Protein AF-A0A2E0HUN5-F1 (afdb_monomer)

pLDDT: mean 85.09, std 8.48, range [52.69, 95.38]

Mean predicted aligned error: 5.06 Å

Foldseek 3Di:
DVVCVQPVVVDQEEEAEQVCVPDDPVVSVVVLVVVLVSVVRHHYHYDDLAPVSQLSDQKDFDADPNDTPDMGHLVVCCVPPPVSVVSNVVRD

Solvent-accessible surface area (backbone atoms only — not comparable to full-atom values): 5673 Å² total; per-residue (Å²): 112,70,69,62,57,59,57,70,72,67,55,66,66,47,79,38,73,51,79,50,75,92,46,56,75,68,60,33,50,56,51,51,55,52,50,53,68,49,39,82,79,28,50,72,47,75,50,71,91,48,56,79,66,55,63,76,39,84,64,45,76,42,78,54,99,92,38,79,80,45,75,38,36,56,68,54,34,57,74,75,31,70,68,54,42,50,57,47,66,75,61,109

Radius of gyration: 13.75 Å; Cα contacts (8 Å, |Δi|>4): 80; chains: 1; bounding box: 30×23×34 Å

Secondary structure (DSSP, 8-state):
-HHHHHHHT--SEEEEESTTTTS-HHHHHHHHHHHHHHHTTSEEEEE-S-HHHHTT-SSEEEEETTEEEEEE-HHHHHHH-HHHHHHHHHH-

Structure (mmCIF, N/CA/C/O backbone):
data_AF-A0A2E0HUN5-F1
#
_entry.id   AF-A0A2E0HUN5-F1
#
loop_
_atom_site.group_PDB
_atom_site.id
_atom_site.type_symbol
_atom_site.label_atom_id
_atom_site.label_alt_id
_atom_site.label_comp_id
_atom_site.label_asym_id
_atom_site.label_entity_id
_atom_site.label_seq_id
_atom_site.pdbx_PDB_ins_code
_atom_site.Cartn_x
_atom_site.Ca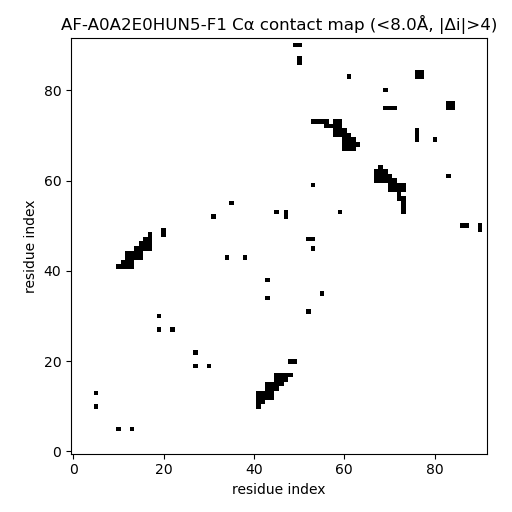rtn_y
_atom_site.Cartn_z
_atom_site.occupancy
_atom_site.B_iso_or_equiv
_atom_site.auth_seq_id
_atom_site.auth_comp_id
_atom_site.auth_asym_id
_atom_site.auth_atom_id
_atom_site.pdbx_PDB_model_num
ATOM 1 N N . ILE A 1 1 ? 18.854 -9.558 -5.778 1.00 72.12 1 ILE A N 1
ATOM 2 C CA . ILE A 1 1 ? 18.522 -10.551 -6.842 1.00 72.12 1 ILE A CA 1
ATOM 3 C C . ILE A 1 1 ? 17.008 -10.759 -6.987 1.00 72.12 1 ILE A C 1
ATOM 5 O O . ILE A 1 1 ? 16.544 -10.775 -8.118 1.00 72.12 1 ILE A O 1
ATOM 9 N N . GLY A 1 2 ? 16.236 -10.893 -5.897 1.00 82.75 2 GLY A N 1
ATOM 10 C CA . GLY A 1 2 ? 14.782 -11.151 -5.955 1.00 82.75 2 GLY A CA 1
ATOM 11 C C . GLY A 1 2 ? 13.980 -10.139 -6.784 1.00 82.75 2 GLY A C 1
ATOM 12 O O . GLY A 1 2 ? 13.332 -10.538 -7.743 1.00 82.75 2 GLY A O 1
ATOM 13 N N . ILE A 1 3 ? 14.113 -8.840 -6.492 1.00 78.75 3 ILE A N 1
ATOM 14 C CA . ILE A 1 3 ? 13.426 -7.759 -7.231 1.00 78.75 3 ILE A CA 1
ATOM 15 C C . ILE A 1 3 ? 13.747 -7.811 -8.731 1.00 78.75 3 ILE A C 1
ATOM 17 O O . ILE A 1 3 ? 12.846 -7.841 -9.560 1.00 78.75 3 ILE A O 1
ATOM 21 N N . ALA A 1 4 ? 15.032 -7.908 -9.088 1.00 82.56 4 ALA A N 1
ATOM 22 C CA . ALA A 1 4 ? 15.454 -8.010 -10.486 1.00 82.56 4 ALA A CA 1
ATOM 23 C C . ALA A 1 4 ? 14.837 -9.228 -11.197 1.00 82.56 4 ALA A C 1
ATOM 25 O O . ALA A 1 4 ? 14.448 -9.134 -12.356 1.00 82.56 4 ALA A O 1
ATOM 26 N N . ARG A 1 5 ? 14.701 -10.363 -10.499 1.00 87.19 5 ARG A N 1
ATOM 27 C CA . ARG A 1 5 ? 14.056 -11.569 -11.035 1.00 87.19 5 ARG A CA 1
ATOM 28 C C . ARG A 1 5 ? 12.549 -11.391 -11.214 1.00 87.19 5 ARG A C 1
ATOM 30 O O . ARG A 1 5 ? 12.017 -11.869 -12.207 1.00 87.19 5 ARG A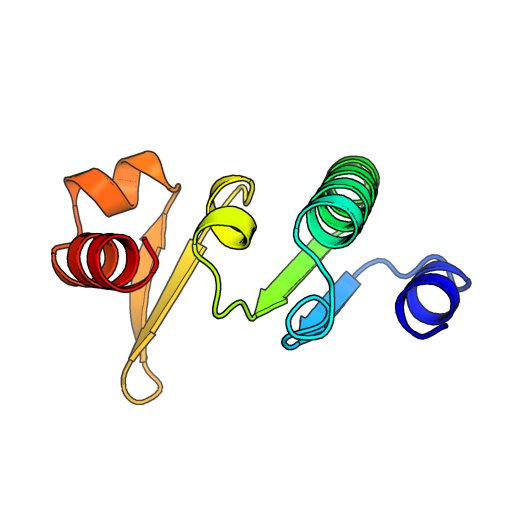 O 1
ATOM 37 N N . ALA A 1 6 ? 11.887 -10.714 -10.278 1.00 84.19 6 ALA A N 1
ATOM 38 C CA . ALA A 1 6 ? 10.466 -10.399 -10.383 1.00 84.19 6 ALA A CA 1
ATOM 39 C C . ALA A 1 6 ? 10.190 -9.481 -11.584 1.00 84.19 6 ALA A C 1
ATOM 41 O O . ALA A 1 6 ? 9.253 -9.719 -12.333 1.00 84.19 6 ALA A O 1
ATOM 42 N N . LEU A 1 7 ? 11.053 -8.489 -11.820 1.00 82.25 7 LEU A N 1
ATOM 43 C CA . LEU A 1 7 ? 10.928 -7.564 -12.950 1.00 82.25 7 LEU A CA 1
ATOM 44 C C . LEU A 1 7 ? 11.324 -8.183 -14.300 1.00 82.25 7 LEU A C 1
ATOM 46 O O . LEU A 1 7 ? 10.831 -7.740 -15.332 1.00 82.25 7 LEU A O 1
ATOM 50 N N . TYR A 1 8 ? 12.188 -9.204 -14.314 1.00 86.75 8 TYR A N 1
ATOM 51 C CA . TYR A 1 8 ? 12.712 -9.806 -15.548 1.00 86.75 8 TYR A CA 1
ATOM 52 C C . TYR A 1 8 ? 11.624 -10.360 -16.480 1.00 86.75 8 TYR A C 1
ATOM 54 O O . TYR A 1 8 ? 11.769 -10.289 -17.696 1.00 86.75 8 TYR A O 1
ATOM 62 N N . TYR A 1 9 ? 10.540 -10.898 -15.918 1.00 86.12 9 TYR A N 1
ATOM 63 C CA . TYR A 1 9 ? 9.435 -11.483 -16.686 1.00 86.12 9 TYR A CA 1
ATOM 64 C C . TYR A 1 9 ? 8.326 -10.485 -17.046 1.00 86.12 9 TYR A C 1
ATOM 66 O O . TYR A 1 9 ? 7.288 -10.904 -17.546 1.00 86.12 9 TYR A O 1
ATOM 74 N N . ASP A 1 10 ? 8.530 -9.190 -16.786 1.00 84.75 10 ASP A N 1
ATOM 75 C CA . ASP A 1 10 ? 7.554 -8.124 -17.037 1.00 84.75 10 ASP A CA 1
ATOM 76 C C . ASP A 1 10 ? 6.120 -8.440 -16.541 1.00 84.75 10 ASP A C 1
ATOM 78 O O . ASP A 1 10 ? 5.152 -8.236 -17.273 1.00 84.75 10 ASP A O 1
ATOM 82 N N . PRO A 1 11 ? 5.936 -8.943 -15.303 1.00 89.31 11 PRO A N 1
ATOM 83 C CA . PRO A 1 11 ? 4.632 -9.421 -14.846 1.00 89.31 11 PRO A CA 1
ATOM 84 C C . PRO A 1 11 ? 3.598 -8.291 -14.795 1.00 89.31 11 PRO A C 1
ATOM 86 O O . PRO A 1 11 ? 3.950 -7.129 -14.608 1.00 89.31 11 PRO A O 1
ATOM 89 N N . GLU A 1 12 ? 2.313 -8.615 -14.922 1.00 90.94 12 GLU A N 1
ATOM 90 C CA . GLU A 1 12 ? 1.232 -7.630 -14.745 1.00 90.94 12 GLU A CA 1
ATOM 91 C C . GLU A 1 12 ? 1.008 -7.282 -13.265 1.00 90.94 12 GLU A C 1
ATOM 93 O O . GLU A 1 12 ? 0.633 -6.156 -12.937 1.00 90.94 12 GLU A O 1
ATOM 98 N N . ILE A 1 13 ? 1.283 -8.246 -12.376 1.00 92.19 13 ILE A N 1
ATOM 99 C CA . ILE A 1 13 ? 1.105 -8.136 -10.927 1.00 92.19 13 ILE A CA 1
ATOM 100 C C . ILE A 1 13 ? 2.425 -8.455 -10.224 1.00 92.19 13 ILE A C 1
ATOM 102 O O . ILE A 1 13 ? 3.029 -9.506 -10.448 1.00 92.19 13 ILE A O 1
ATOM 106 N N . LEU A 1 14 ? 2.851 -7.560 -9.339 1.00 90.19 14 LEU A N 1
ATOM 107 C CA . LEU A 1 14 ? 4.006 -7.726 -8.464 1.00 90.19 14 LEU A CA 1
ATOM 108 C C . LEU A 1 14 ? 3.540 -7.795 -7.012 1.00 90.1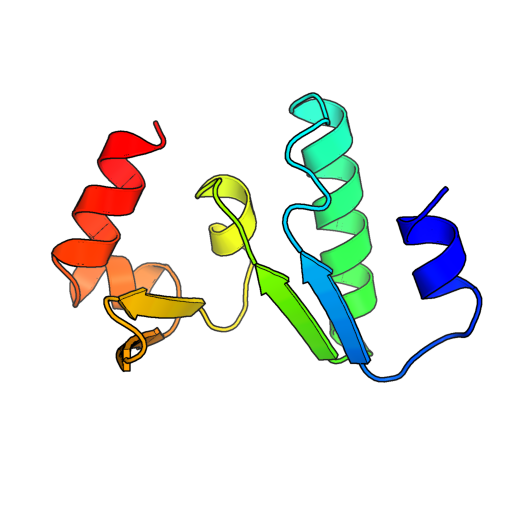9 14 LEU A C 1
ATOM 110 O O . LEU A 1 14 ? 2.781 -6.941 -6.564 1.00 90.19 14 LEU A O 1
ATOM 114 N N . VAL A 1 15 ? 4.028 -8.788 -6.271 1.00 90.81 15 VAL A N 1
ATOM 115 C CA . VAL A 1 15 ? 3.771 -8.926 -4.833 1.00 90.81 15 VAL A CA 1
ATOM 116 C C . VAL A 1 15 ? 5.101 -8.864 -4.093 1.00 90.81 15 VAL A C 1
ATOM 118 O O . VAL A 1 15 ? 6.013 -9.642 -4.384 1.00 90.81 15 VAL A O 1
ATOM 121 N N . PHE A 1 16 ? 5.209 -7.934 -3.151 1.00 86.50 16 PHE A N 1
ATOM 122 C CA . PHE A 1 16 ? 6.371 -7.751 -2.291 1.00 86.50 16 PHE A CA 1
ATOM 123 C C . PHE A 1 16 ? 5.983 -8.054 -0.852 1.00 86.50 16 PHE A C 1
ATOM 125 O O . PHE A 1 16 ? 5.206 -7.317 -0.255 1.00 86.50 16 PHE A O 1
ATOM 132 N N . ASP A 1 17 ? 6.544 -9.129 -0.309 1.00 86.75 17 ASP A N 1
ATOM 133 C CA . ASP A 1 17 ? 6.363 -9.524 1.085 1.00 86.75 17 ASP A CA 1
ATOM 134 C C . ASP A 1 17 ? 7.631 -9.184 1.867 1.00 86.75 17 ASP A C 1
ATOM 136 O O . ASP A 1 17 ? 8.687 -9.767 1.612 1.00 86.75 17 ASP A O 1
ATOM 140 N N . GLU A 1 18 ? 7.565 -8.142 2.699 1.00 76.69 18 GLU A N 1
ATOM 141 C CA . GLU A 1 18 ? 8.687 -7.620 3.492 1.00 76.69 18 GLU A CA 1
ATOM 142 C C . GLU A 1 18 ? 9.995 -7.386 2.708 1.00 76.69 18 GLU A C 1
ATOM 144 O O . GLU A 1 18 ? 11.094 -7.399 3.264 1.00 76.69 18 GLU A O 1
ATOM 149 N N . ALA A 1 19 ? 9.913 -7.148 1.396 1.00 70.31 19 ALA A N 1
ATOM 150 C CA . ALA A 1 19 ? 11.073 -7.206 0.504 1.00 70.31 19 ALA A CA 1
ATOM 151 C C . ALA A 1 19 ? 12.172 -6.162 0.804 1.00 70.31 19 ALA A C 1
ATOM 153 O O . ALA A 1 19 ? 13.275 -6.263 0.257 1.00 70.31 19 ALA A O 1
ATOM 154 N N . THR A 1 20 ? 11.883 -5.166 1.647 1.00 69.00 20 THR A N 1
ATOM 155 C CA . THR A 1 20 ? 12.808 -4.098 2.051 1.00 69.00 20 THR A CA 1
ATOM 156 C C . THR A 1 20 ? 13.226 -4.142 3.518 1.00 69.00 20 THR A C 1
ATOM 158 O O . THR A 1 20 ? 14.043 -3.320 3.930 1.00 69.00 20 THR A O 1
ATOM 161 N N . SER A 1 21 ? 12.762 -5.119 4.304 1.00 68.44 21 SER A N 1
ATOM 162 C CA . SER A 1 21 ? 13.064 -5.200 5.742 1.00 68.44 21 SER A CA 1
ATOM 163 C C . SER A 1 21 ? 14.562 -5.354 6.035 1.00 68.44 21 SER A C 1
ATOM 165 O O . SER A 1 21 ? 15.061 -4.815 7.024 1.00 68.44 21 SER A O 1
ATOM 167 N N . SER A 1 22 ? 15.300 -6.021 5.142 1.00 69.50 22 SER A N 1
ATOM 168 C CA . SER A 1 22 ? 16.749 -6.235 5.239 1.00 69.50 22 SER A CA 1
ATOM 169 C C . SER A 1 22 ? 17.604 -5.126 4.610 1.00 69.50 22 SER A C 1
ATOM 171 O O . SER A 1 22 ? 18.820 -5.294 4.504 1.00 69.50 22 SER A O 1
ATOM 173 N N . LEU A 1 23 ? 16.997 -4.043 4.114 1.00 71.06 23 LEU A N 1
ATOM 174 C CA . LEU A 1 23 ? 17.703 -2.948 3.444 1.00 71.06 23 LEU A CA 1
ATOM 175 C C . LEU A 1 23 ? 17.933 -1.770 4.399 1.00 71.06 23 LEU A C 1
ATOM 177 O O . LEU A 1 23 ? 17.120 -1.479 5.281 1.00 71.06 23 LEU A O 1
ATOM 181 N N . ASP A 1 24 ? 19.054 -1.075 4.203 1.00 79.88 24 ASP A N 1
ATOM 182 C CA . ASP A 1 24 ? 19.270 0.239 4.803 1.00 79.88 24 ASP A CA 1
ATOM 183 C C . ASP A 1 24 ? 18.326 1.279 4.175 1.00 79.88 24 ASP A C 1
ATOM 185 O O . ASP A 1 24 ? 17.829 1.099 3.061 1.00 79.88 24 ASP A O 1
ATOM 189 N N . ASN A 1 25 ? 18.096 2.388 4.879 1.00 74.19 25 ASN A N 1
ATOM 190 C CA . ASN A 1 25 ? 17.107 3.395 4.485 1.00 74.19 25 ASN A CA 1
ATOM 191 C C . ASN A 1 25 ? 17.356 3.997 3.089 1.00 74.19 25 ASN A C 1
ATOM 193 O O . ASN A 1 25 ? 16.398 4.323 2.390 1.00 74.19 25 ASN A O 1
ATOM 197 N N . ILE A 1 26 ? 18.617 4.151 2.665 1.00 79.94 26 ILE A N 1
ATOM 198 C CA . ILE A 1 26 ? 18.941 4.735 1.353 1.00 79.94 26 ILE A CA 1
ATOM 199 C C . ILE A 1 26 ? 18.588 3.732 0.255 1.00 79.94 26 ILE A C 1
ATOM 201 O O . ILE A 1 26 ? 17.933 4.084 -0.730 1.00 79.94 26 ILE A O 1
ATOM 205 N N . THR A 1 27 ? 18.993 2.475 0.437 1.00 79.12 27 THR A N 1
ATOM 206 C CA . THR A 1 27 ? 18.695 1.409 -0.523 1.00 79.12 27 THR A CA 1
ATOM 207 C C . THR A 1 27 ? 17.196 1.127 -0.600 1.00 79.12 27 THR A C 1
ATOM 209 O O . THR A 1 27 ? 16.669 0.934 -1.695 1.00 79.12 27 THR A O 1
ATOM 212 N N . GLU A 1 28 ? 16.485 1.156 0.529 1.00 78.50 28 GLU A N 1
ATOM 213 C CA . GLU A 1 28 ? 15.026 1.040 0.554 1.00 78.50 28 GLU A CA 1
ATOM 214 C C . GLU A 1 28 ? 14.361 2.159 -0.250 1.00 78.50 28 GLU A C 1
ATOM 216 O O . GLU A 1 28 ? 13.526 1.872 -1.106 1.00 78.50 28 GLU A O 1
ATOM 221 N N . GLN A 1 29 ? 14.761 3.416 -0.039 1.00 79.25 29 GLN A N 1
ATOM 222 C CA . GLN A 1 29 ? 14.187 4.549 -0.761 1.00 79.25 29 GLN A CA 1
ATOM 223 C C . GLN A 1 29 ? 14.358 4.399 -2.277 1.00 79.25 29 GLN A C 1
ATOM 225 O O . GLN A 1 29 ? 13.397 4.575 -3.025 1.00 79.25 29 GLN A O 1
ATOM 230 N N . ALA A 1 30 ? 15.552 4.002 -2.725 1.00 82.50 30 ALA A N 1
ATOM 231 C CA . ALA A 1 30 ? 15.831 3.765 -4.139 1.00 82.50 30 ALA A CA 1
ATOM 232 C C . ALA A 1 30 ? 14.973 2.630 -4.724 1.00 82.50 30 ALA A C 1
ATOM 234 O O . ALA A 1 30 ? 14.490 2.734 -5.853 1.00 82.50 30 ALA A O 1
ATOM 235 N N . VAL A 1 31 ? 14.757 1.553 -3.961 1.00 80.69 31 VAL A N 1
ATOM 236 C CA . VAL A 1 31 ? 13.869 0.455 -4.364 1.00 80.69 31 VAL A CA 1
ATOM 237 C C . VAL A 1 31 ? 12.424 0.934 -4.456 1.00 80.69 31 VAL A C 1
ATOM 239 O O . VAL A 1 31 ? 11.774 0.662 -5.460 1.00 80.69 31 VAL A O 1
ATOM 242 N N . MET A 1 32 ? 11.928 1.677 -3.467 1.00 78.88 32 MET A N 1
ATOM 243 C CA . MET A 1 32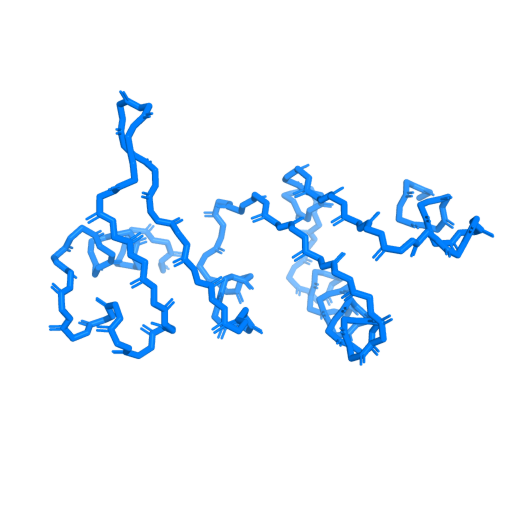 ? 10.554 2.189 -3.475 1.00 78.88 32 MET A CA 1
ATOM 244 C C . MET A 1 32 ? 10.302 3.146 -4.634 1.00 78.88 32 MET A C 1
ATOM 246 O O . MET A 1 32 ? 9.257 3.065 -5.271 1.00 78.88 32 MET A O 1
ATOM 250 N N . ASP A 1 33 ? 11.263 4.008 -4.955 1.00 83.00 33 ASP A N 1
ATOM 251 C CA . ASP A 1 33 ? 11.151 4.919 -6.095 1.00 83.00 33 ASP A CA 1
ATOM 252 C C . ASP A 1 33 ? 11.116 4.146 -7.420 1.00 83.00 33 ASP A C 1
ATOM 254 O O . ASP A 1 33 ? 10.313 4.449 -8.304 1.00 83.00 33 ASP A O 1
ATOM 258 N N . ALA A 1 34 ? 11.928 3.092 -7.547 1.00 81.56 34 ALA A N 1
ATOM 259 C CA . ALA A 1 34 ? 11.873 2.203 -8.702 1.00 81.56 34 ALA A CA 1
ATOM 260 C C . ALA A 1 34 ? 10.524 1.471 -8.801 1.00 81.56 34 ALA A C 1
ATOM 262 O O . ALA A 1 34 ? 9.955 1.397 -9.888 1.00 81.56 34 ALA A O 1
ATOM 263 N N . LEU A 1 35 ? 9.993 0.961 -7.686 1.00 79.56 35 LEU A N 1
ATOM 264 C CA . LEU A 1 35 ? 8.699 0.272 -7.648 1.00 79.56 35 LEU A CA 1
ATOM 265 C C . LEU A 1 35 ? 7.532 1.207 -7.959 1.00 79.56 35 LEU A C 1
ATOM 267 O O . LEU A 1 35 ? 6.642 0.817 -8.708 1.00 79.56 35 LEU A O 1
ATOM 271 N N . HIS A 1 36 ? 7.563 2.441 -7.461 1.00 79.94 36 HIS A N 1
ATOM 272 C CA . HIS A 1 36 ? 6.554 3.455 -7.759 1.00 79.94 36 HIS A CA 1
ATOM 273 C C . HIS A 1 36 ? 6.514 3.779 -9.259 1.00 79.94 36 HIS A C 1
ATOM 275 O O . HIS A 1 36 ? 5.451 3.771 -9.870 1.00 79.94 36 HIS A O 1
ATOM 281 N N . ASN A 1 37 ? 7.677 3.966 -9.891 1.00 80.12 37 ASN A N 1
ATOM 282 C CA . ASN A 1 37 ? 7.757 4.207 -11.337 1.00 80.12 37 ASN A CA 1
ATOM 283 C C . ASN A 1 37 ? 7.266 3.009 -12.169 1.00 80.12 37 ASN A C 1
ATOM 285 O O . ASN A 1 37 ? 6.752 3.173 -13.273 1.00 80.12 37 ASN A O 1
ATOM 289 N N . VAL A 1 38 ? 7.440 1.789 -11.657 1.00 78.00 38 VAL A N 1
ATOM 290 C CA . VAL A 1 38 ? 6.918 0.568 -12.284 1.00 78.00 38 VAL A CA 1
ATOM 291 C C . VAL A 1 38 ? 5.399 0.446 -12.088 1.00 78.00 38 VAL A C 1
ATOM 293 O O . VAL A 1 38 ? 4.706 -0.014 -12.999 1.00 78.00 38 VAL A O 1
ATOM 296 N N . GLY A 1 39 ? 4.884 0.887 -10.938 1.00 65.38 39 GLY A N 1
ATOM 297 C CA . GLY A 1 39 ? 3.467 0.868 -10.569 1.00 65.38 39 GLY A CA 1
ATOM 298 C C . GLY A 1 39 ? 2.563 1.675 -11.502 1.00 65.38 39 GLY A C 1
ATOM 299 O O . GLY A 1 39 ? 1.422 1.289 -11.723 1.00 65.38 39 GLY A O 1
ATOM 300 N N . GLU A 1 40 ? 3.083 2.702 -12.182 1.00 72.69 40 GLU A N 1
ATOM 301 C CA . GLU A 1 40 ? 2.313 3.439 -13.202 1.00 72.69 40 GLU A CA 1
ATOM 302 C C . GLU A 1 40 ? 1.825 2.552 -14.363 1.00 72.69 40 GLU A C 1
ATOM 304 O O . GLU A 1 40 ? 0.914 2.925 -15.103 1.00 72.69 40 GLU A O 1
ATOM 309 N N . LYS A 1 41 ? 2.434 1.374 -14.552 1.00 79.75 41 LYS A N 1
ATOM 310 C CA . LYS A 1 41 ? 2.099 0.428 -15.626 1.00 79.75 41 LYS A CA 1
ATOM 311 C C . LYS A 1 41 ? 1.684 -0.953 -15.122 1.00 79.75 41 LYS A C 1
ATOM 313 O O . LYS A 1 41 ? 1.367 -1.809 -15.948 1.00 79.75 41 LYS A O 1
ATOM 318 N N . LYS A 1 42 ? 1.750 -1.210 -13.812 1.00 88.38 42 LYS A N 1
ATOM 319 C CA . LYS A 1 42 ? 1.612 -2.549 -13.215 1.00 88.38 42 LYS A CA 1
ATOM 320 C C . LYS A 1 42 ? 0.881 -2.491 -11.886 1.00 88.38 42 LYS A C 1
ATOM 322 O O . LYS A 1 42 ? 1.011 -1.527 -11.145 1.00 88.38 42 LYS A O 1
ATOM 327 N N . THR A 1 43 ? 0.187 -3.565 -11.530 1.00 91.38 43 THR A N 1
ATOM 328 C CA . THR A 1 43 ? -0.394 -3.689 -10.190 1.00 91.38 43 THR A CA 1
ATOM 329 C C . THR A 1 43 ? 0.681 -4.132 -9.205 1.00 91.38 43 THR A C 1
ATOM 331 O O . THR A 1 43 ? 1.330 -5.158 -9.408 1.00 91.38 43 THR A O 1
ATOM 334 N N . VAL A 1 44 ? 0.865 -3.376 -8.125 1.00 90.50 44 VAL A N 1
ATOM 335 C CA . VAL A 1 44 ? 1.857 -3.675 -7.087 1.00 90.50 44 VAL A CA 1
ATOM 336 C C . VAL A 1 44 ? 1.153 -3.846 -5.745 1.00 90.50 44 VAL A C 1
ATOM 338 O O . VAL A 1 44 ? 0.444 -2.954 -5.292 1.00 90.50 44 VAL A O 1
ATOM 341 N N . ILE A 1 45 ? 1.358 -4.995 -5.106 1.00 91.81 45 ILE A N 1
ATOM 342 C CA . ILE A 1 45 ? 0.872 -5.306 -3.760 1.00 91.81 45 ILE A CA 1
ATOM 343 C C . ILE A 1 45 ? 2.087 -5.375 -2.842 1.00 91.81 45 ILE A C 1
ATOM 345 O O . ILE A 1 45 ? 3.029 -6.119 -3.117 1.00 91.81 45 ILE A O 1
ATOM 349 N N . ILE A 1 46 ? 2.071 -4.604 -1.758 1.00 88.94 46 ILE A N 1
ATOM 350 C CA . ILE A 1 46 ? 3.174 -4.547 -0.797 1.00 88.94 46 ILE A CA 1
ATOM 351 C C . ILE A 1 46 ? 2.638 -4.893 0.588 1.00 88.94 46 ILE A C 1
ATOM 353 O O . ILE A 1 46 ? 1.716 -4.245 1.079 1.00 88.94 46 ILE A O 1
ATOM 357 N N . VAL A 1 47 ? 3.245 -5.893 1.220 1.00 89.75 47 VAL A N 1
ATOM 358 C CA . VAL A 1 47 ? 3.110 -6.169 2.651 1.00 89.75 47 VAL A CA 1
ATOM 359 C C . VAL A 1 47 ? 4.299 -5.509 3.340 1.00 89.75 47 VAL A C 1
ATOM 361 O O . VAL A 1 47 ? 5.453 -5.842 3.061 1.00 89.75 47 VAL A O 1
ATOM 364 N N . ALA A 1 48 ? 4.025 -4.518 4.185 1.00 82.56 48 ALA A N 1
ATOM 365 C CA . ALA A 1 48 ? 5.051 -3.677 4.786 1.00 82.56 48 ALA A CA 1
ATOM 366 C C . ALA A 1 48 ? 4.900 -3.595 6.305 1.00 82.56 48 ALA A C 1
ATOM 368 O O . ALA A 1 48 ? 3.800 -3.423 6.822 1.00 82.56 48 ALA A O 1
ATOM 369 N N . HIS A 1 49 ? 6.040 -3.629 6.996 1.00 79.38 49 HIS A N 1
ATOM 370 C CA . HIS A 1 49 ? 6.152 -3.310 8.422 1.00 79.38 49 HIS A CA 1
ATOM 371 C C . HIS A 1 49 ? 6.627 -1.878 8.687 1.00 79.38 49 HIS A C 1
ATOM 373 O O . HIS A 1 49 ? 6.620 -1.436 9.830 1.00 79.38 49 HIS A O 1
ATOM 379 N N . ARG A 1 50 ? 7.067 -1.154 7.649 1.00 78.88 50 ARG A N 1
ATOM 380 C CA . ARG A 1 50 ? 7.556 0.224 7.758 1.00 78.88 50 ARG A CA 1
ATOM 381 C C . ARG A 1 50 ? 6.526 1.194 7.206 1.00 78.88 50 ARG A C 1
ATOM 383 O O . ARG A 1 50 ? 6.064 1.047 6.073 1.00 78.88 50 ARG A O 1
ATOM 390 N N . ILE A 1 51 ? 6.216 2.235 7.975 1.00 84.38 51 ILE A N 1
ATOM 391 C CA . ILE A 1 51 ? 5.209 3.215 7.559 1.00 84.38 51 ILE A CA 1
ATOM 392 C C . ILE A 1 51 ? 5.672 4.079 6.373 1.00 84.38 51 ILE A C 1
ATOM 394 O O . ILE A 1 51 ? 4.871 4.527 5.550 1.00 84.38 51 ILE A O 1
ATOM 398 N N . THR A 1 52 ? 6.985 4.271 6.240 1.00 80.00 52 THR A N 1
ATOM 399 C CA . THR A 1 52 ? 7.613 4.992 5.125 1.00 80.00 52 THR A CA 1
ATOM 400 C C . THR A 1 52 ? 7.321 4.333 3.779 1.00 80.00 52 THR A C 1
ATOM 402 O O . THR A 1 52 ? 7.124 5.038 2.788 1.00 80.00 52 THR A O 1
ATOM 405 N N . THR A 1 53 ? 7.227 3.000 3.752 1.00 80.06 53 THR A N 1
ATOM 406 C CA . THR A 1 53 ? 6.853 2.207 2.578 1.00 80.06 53 THR A CA 1
ATOM 407 C C . THR A 1 53 ? 5.413 2.479 2.150 1.00 80.06 53 THR A C 1
ATOM 409 O O . THR A 1 53 ? 5.164 2.777 0.984 1.00 80.06 53 THR A O 1
ATOM 412 N N . VAL A 1 54 ? 4.460 2.413 3.088 1.00 85.94 54 VAL A N 1
ATOM 413 C CA . VAL A 1 54 ? 3.023 2.509 2.764 1.00 85.94 54 VAL A CA 1
ATOM 414 C C . VAL A 1 54 ? 2.586 3.927 2.409 1.00 85.94 54 VAL A C 1
ATOM 416 O O . VAL A 1 54 ? 1.589 4.113 1.720 1.00 85.94 54 VAL A O 1
ATOM 419 N N . LYS A 1 55 ? 3.342 4.950 2.829 1.00 86.31 55 LYS A N 1
ATOM 420 C CA . LYS A 1 55 ? 3.023 6.364 2.572 1.00 86.31 55 LYS A CA 1
ATOM 421 C C . LYS A 1 55 ? 2.946 6.724 1.085 1.00 86.31 55 LYS A C 1
ATOM 423 O O . LYS A 1 55 ? 2.285 7.699 0.738 1.00 86.31 55 LYS A O 1
ATOM 428 N N . LYS A 1 56 ? 3.627 5.965 0.222 1.00 83.06 56 LYS A N 1
ATOM 429 C CA . LYS A 1 56 ? 3.630 6.159 -1.237 1.00 83.06 56 LYS A CA 1
ATOM 430 C C . LYS A 1 56 ? 2.614 5.283 -1.978 1.00 83.06 56 LYS A C 1
ATOM 432 O O . LYS A 1 56 ? 2.587 5.320 -3.201 1.00 83.06 56 LYS A O 1
ATOM 437 N N . CYS A 1 57 ? 1.825 4.475 -1.273 1.00 87.69 57 CYS A N 1
ATOM 438 C CA . CYS A 1 57 ? 0.822 3.620 -1.897 1.00 87.69 57 CYS A CA 1
ATOM 439 C C . CYS A 1 57 ? -0.434 4.418 -2.258 1.00 87.69 57 CYS A C 1
ATOM 441 O O . CYS A 1 57 ? -0.898 5.241 -1.468 1.00 87.69 57 CYS A O 1
ATOM 443 N N . ASP A 1 58 ? -1.023 4.103 -3.413 1.00 89.88 58 ASP A N 1
ATOM 444 C CA . ASP A 1 58 ? -2.300 4.681 -3.850 1.00 89.88 58 ASP A CA 1
ATOM 445 C C . ASP A 1 58 ? -3.443 4.316 -2.892 1.00 89.88 58 ASP A C 1
ATOM 447 O O . ASP A 1 58 ? -4.328 5.123 -2.611 1.00 89.88 58 ASP A O 1
ATOM 451 N N . GLN A 1 59 ? -3.404 3.089 -2.366 1.00 93.31 59 GLN A N 1
ATOM 452 C CA . GLN A 1 59 ? -4.376 2.560 -1.422 1.00 93.31 59 GLN A CA 1
ATOM 453 C C . GLN A 1 59 ? -3.685 1.667 -0.391 1.00 93.31 59 GLN A C 1
ATOM 455 O O . GLN A 1 59 ? -2.834 0.843 -0.724 1.00 93.31 59 GLN A O 1
ATOM 460 N N . ILE A 1 60 ? -4.077 1.830 0.868 1.00 94.69 60 ILE A N 1
ATOM 461 C CA . ILE A 1 60 ? -3.575 1.081 2.016 1.00 94.69 6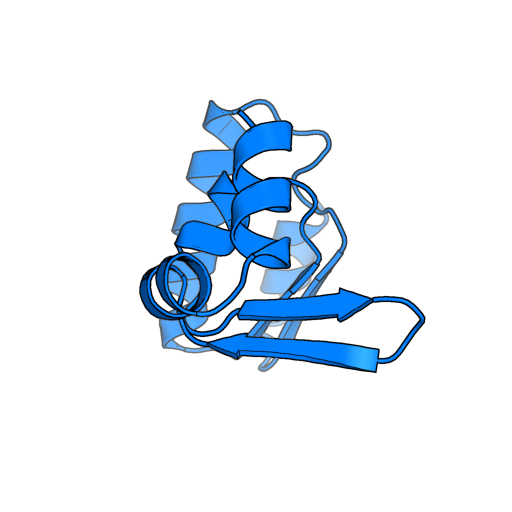0 ILE A CA 1
ATOM 462 C C . ILE A 1 60 ? -4.736 0.281 2.598 1.00 94.69 60 ILE A C 1
ATOM 464 O O . ILE A 1 60 ? -5.852 0.792 2.698 1.00 94.69 60 ILE A O 1
ATOM 468 N N . PHE A 1 61 ? -4.461 -0.958 2.998 1.00 94.81 61 PHE A N 1
ATOM 469 C CA . PHE A 1 61 ? -5.395 -1.823 3.709 1.00 94.81 61 PHE A CA 1
ATOM 470 C C . PHE A 1 61 ? -4.806 -2.188 5.069 1.00 94.81 61 PHE A C 1
ATOM 472 O O . PHE A 1 61 ? -3.654 -2.612 5.152 1.00 94.81 61 PHE A O 1
ATOM 479 N N . ILE A 1 62 ? -5.600 -2.030 6.122 1.00 93.44 62 ILE A N 1
ATOM 480 C CA . ILE A 1 62 ? -5.243 -2.419 7.486 1.00 93.44 62 ILE A CA 1
ATOM 481 C C . ILE A 1 62 ? -5.822 -3.806 7.723 1.00 93.44 62 ILE A C 1
ATOM 483 O O . ILE A 1 62 ? -7.029 -3.994 7.570 1.00 93.44 62 ILE A O 1
ATOM 487 N N . LEU A 1 63 ? -4.963 -4.764 8.064 1.00 91.88 63 LEU A N 1
ATOM 488 C CA . LEU A 1 63 ? -5.344 -6.145 8.341 1.00 91.88 63 LEU A CA 1
ATOM 489 C C . LEU A 1 63 ? -5.168 -6.436 9.834 1.00 91.88 63 LEU A C 1
ATOM 491 O O . LEU A 1 63 ? -4.047 -6.403 10.340 1.00 91.88 63 LEU A O 1
ATOM 495 N N . GLU A 1 64 ? -6.253 -6.781 10.521 1.00 90.56 64 GLU A N 1
ATOM 496 C CA . GLU A 1 64 ? -6.244 -7.177 11.931 1.00 90.56 64 GLU A CA 1
ATOM 497 C C . GLU A 1 64 ? -7.065 -8.449 12.119 1.00 90.56 64 GLU A C 1
ATOM 499 O O . GLU A 1 64 ? -8.195 -8.550 11.652 1.00 90.56 64 GLU A O 1
ATOM 504 N N . ASN A 1 65 ? -6.497 -9.448 12.802 1.00 92.06 65 ASN A N 1
ATOM 505 C CA . ASN A 1 65 ? -7.165 -10.727 13.086 1.00 92.06 65 ASN A CA 1
ATOM 506 C C . ASN A 1 65 ? -7.770 -11.427 11.849 1.00 92.06 65 ASN A C 1
ATOM 508 O O . ASN A 1 65 ? -8.747 -12.162 11.962 1.00 92.06 65 ASN A O 1
ATOM 512 N N . GLY A 1 66 ? -7.173 -11.224 10.669 1.00 93.56 66 GLY A N 1
ATOM 513 C CA . GLY A 1 66 ? -7.651 -11.791 9.405 1.00 93.56 66 GLY A CA 1
ATOM 514 C C . GLY A 1 66 ? -8.763 -10.991 8.717 1.00 93.56 66 GLY A C 1
ATOM 515 O O . GLY A 1 66 ? -9.254 -11.435 7.681 1.00 93.56 66 GLY A O 1
ATOM 516 N N . GLU A 1 67 ? -9.132 -9.820 9.237 1.00 95.38 67 GLU A N 1
ATOM 517 C CA . GLU A 1 67 ? -10.153 -8.936 8.670 1.00 95.38 67 GLU A CA 1
ATOM 518 C C . GLU A 1 67 ? -9.572 -7.573 8.274 1.00 95.38 67 GLU A C 1
ATOM 520 O O . GLU A 1 67 ? -8.623 -7.076 8.881 1.00 95.38 67 GLU A O 1
ATOM 525 N N . ILE A 1 68 ? -10.148 -6.957 7.236 1.00 94.56 68 ILE A N 1
ATOM 526 C CA . ILE A 1 68 ? -9.772 -5.604 6.816 1.00 94.56 68 ILE A CA 1
ATOM 527 C C . ILE A 1 68 ? -10.528 -4.602 7.688 1.00 94.56 68 ILE A C 1
ATOM 529 O O . ILE A 1 68 ? -11.737 -4.434 7.528 1.00 94.56 68 ILE A O 1
ATOM 533 N N . THR A 1 69 ? -9.820 -3.918 8.583 1.00 94.62 6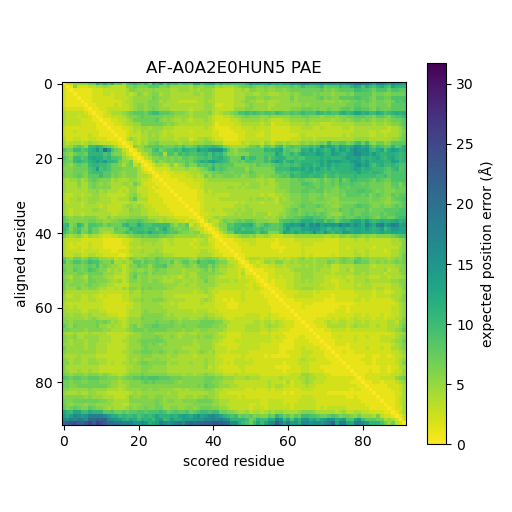9 THR A N 1
ATOM 534 C CA . THR A 1 69 ? -10.406 -2.942 9.520 1.00 94.62 69 THR A CA 1
ATOM 535 C C . THR A 1 69 ? -10.341 -1.504 9.008 1.00 94.62 69 THR A C 1
ATOM 537 O O . THR A 1 69 ? -11.016 -0.619 9.534 1.00 94.62 69 THR A O 1
ATOM 540 N N . GLY A 1 70 ? -9.593 -1.257 7.930 1.00 93.56 70 GLY A N 1
ATOM 541 C CA . GLY A 1 70 ? -9.550 0.038 7.259 1.00 93.56 70 GLY A CA 1
ATOM 542 C C . GLY A 1 70 ? -8.992 -0.055 5.846 1.00 93.56 70 GLY A C 1
ATOM 543 O O . GLY A 1 70 ? -8.146 -0.898 5.554 1.00 93.56 70 GLY A O 1
ATOM 544 N N . ALA A 1 71 ? -9.470 0.824 4.968 1.00 95.25 71 ALA A N 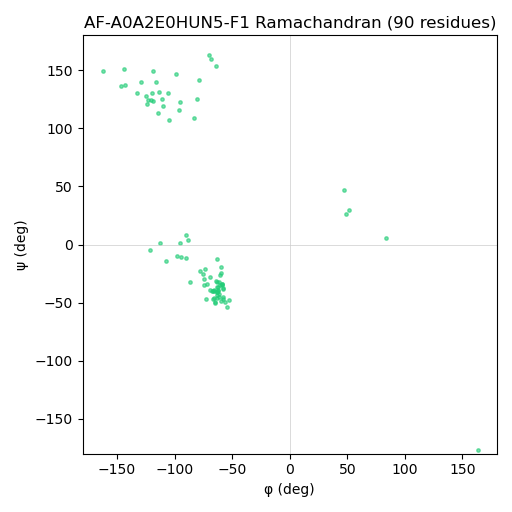1
ATOM 545 C CA . ALA A 1 71 ? -8.962 0.963 3.611 1.00 95.25 71 ALA A CA 1
ATOM 546 C C . ALA A 1 71 ? -9.046 2.424 3.156 1.00 95.25 71 ALA A C 1
ATOM 548 O O . ALA A 1 71 ? -10.063 3.081 3.382 1.00 95.25 71 ALA A O 1
ATOM 549 N N . GLY A 1 72 ? -7.998 2.931 2.515 1.00 95.31 72 GLY A N 1
ATOM 550 C CA . GLY A 1 72 ? -7.974 4.300 1.998 1.00 95.31 72 GLY A CA 1
ATOM 551 C C . GLY A 1 72 ? -6.572 4.789 1.665 1.00 95.31 72 GLY A C 1
ATOM 552 O O . GLY A 1 72 ? -5.599 4.044 1.790 1.00 95.31 72 GLY A O 1
ATOM 553 N N . GLY A 1 73 ? -6.465 6.048 1.243 1.00 95.00 73 GLY A N 1
ATOM 554 C CA . GLY A 1 73 ? -5.170 6.705 1.101 1.00 95.00 73 GLY A CA 1
ATOM 555 C C . GLY A 1 73 ? -4.536 6.992 2.465 1.00 95.00 73 GLY A C 1
ATOM 556 O O . GLY A 1 73 ? -5.214 7.019 3.494 1.00 95.00 73 GLY A O 1
ATOM 557 N N . TYR A 1 74 ? -3.230 7.269 2.475 1.00 93.44 74 TYR A N 1
ATOM 558 C CA . TYR A 1 74 ? -2.487 7.563 3.707 1.00 93.44 74 TYR A CA 1
ATOM 559 C C . TYR A 1 74 ? -3.140 8.671 4.546 1.00 93.44 74 TYR A C 1
ATOM 561 O O . TYR A 1 74 ? -3.327 8.520 5.752 1.00 93.44 74 TYR A O 1
ATOM 569 N N . GLN A 1 75 ? -3.505 9.789 3.911 1.00 93.75 75 GLN A N 1
ATOM 570 C CA . GLN A 1 75 ? -4.076 10.931 4.623 1.00 93.75 75 GLN A CA 1
ATOM 571 C C . GLN A 1 75 ? -5.502 10.660 5.113 1.00 93.75 75 GLN A C 1
ATOM 573 O O . GLN A 1 75 ? -5.871 11.131 6.189 1.00 93.75 75 GLN A O 1
ATOM 578 N 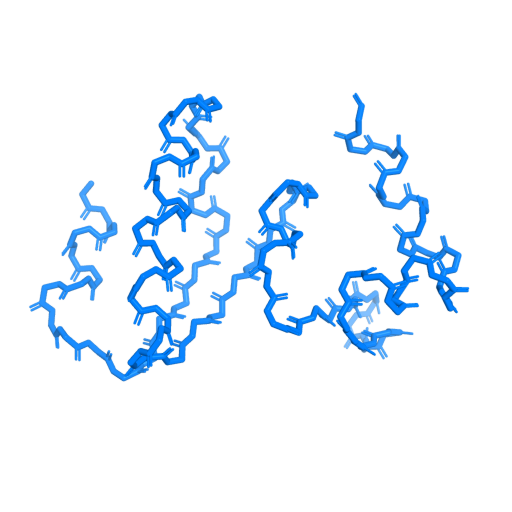N . ASP A 1 76 ? -6.282 9.888 4.357 1.00 94.38 76 ASP A N 1
ATOM 579 C CA . ASP A 1 76 ? -7.639 9.513 4.750 1.00 94.38 76 ASP A CA 1
ATOM 580 C C . ASP A 1 76 ? -7.596 8.636 5.997 1.00 94.38 76 ASP A C 1
ATOM 582 O O . ASP A 1 76 ? -8.230 8.966 6.997 1.00 94.38 76 ASP A O 1
ATOM 586 N N . LEU A 1 77 ? -6.756 7.596 5.989 1.00 94.56 77 LEU A N 1
ATOM 587 C CA . LEU A 1 77 ? -6.573 6.709 7.137 1.00 94.56 77 LEU A CA 1
ATOM 588 C C . LEU A 1 77 ? -5.997 7.436 8.353 1.00 94.56 77 LEU A C 1
ATOM 590 O O . LEU A 1 77 ? -6.425 7.171 9.474 1.00 94.56 77 LEU A O 1
ATOM 594 N N . MET A 1 78 ? -5.086 8.392 8.152 1.00 94.06 78 MET A N 1
ATOM 595 C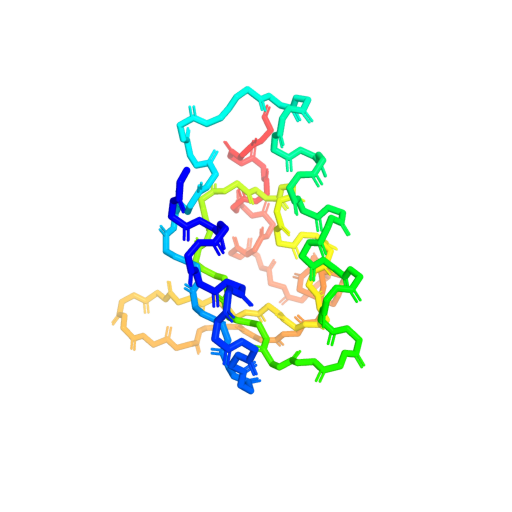 CA . MET A 1 78 ? -4.575 9.242 9.233 1.00 94.06 78 MET A CA 1
ATOM 596 C C . MET A 1 78 ? -5.694 10.033 9.924 1.00 94.06 78 MET A C 1
ATOM 598 O O . MET A 1 78 ? -5.643 10.259 11.130 1.00 94.06 78 MET A O 1
ATOM 602 N N . ASN A 1 79 ? -6.715 10.443 9.171 1.00 94.12 79 ASN A N 1
ATOM 603 C CA . ASN A 1 79 ? -7.843 11.206 9.697 1.00 94.12 79 ASN A CA 1
ATOM 604 C C . ASN A 1 79 ? -8.957 10.306 10.254 1.00 94.12 79 ASN A C 1
ATOM 606 O O . ASN A 1 79 ? -9.655 10.711 11.182 1.00 94.12 79 ASN A O 1
ATOM 610 N N . SER A 1 80 ? -9.155 9.116 9.682 1.00 92.44 80 SER A N 1
ATOM 611 C CA . SER A 1 80 ? -10.330 8.276 9.937 1.00 92.44 80 SER A CA 1
ATOM 612 C C . SER A 1 80 ? -10.067 7.038 10.794 1.00 92.44 80 SER A C 1
ATOM 614 O O . SER A 1 80 ? -11.029 6.424 11.247 1.00 92.44 80 SER A O 1
ATOM 616 N N . SER A 1 81 ? -8.809 6.642 11.014 1.00 93.69 81 SER A N 1
ATOM 617 C CA . SER A 1 81 ? -8.452 5.420 11.743 1.00 93.69 81 SER A CA 1
ATOM 618 C C . SER A 1 81 ? -7.528 5.726 12.923 1.00 93.69 81 SER A C 1
ATOM 620 O O . SER A 1 81 ? -6.448 6.293 12.758 1.00 93.69 81 SER A O 1
ATOM 622 N N . ASP A 1 82 ? -7.964 5.371 14.135 1.00 93.12 82 ASP A N 1
ATOM 623 C CA . ASP A 1 82 ? -7.105 5.397 15.329 1.00 93.12 82 ASP A CA 1
ATOM 624 C C . ASP A 1 82 ? -6.004 4.331 15.231 1.00 93.12 82 ASP A C 1
ATOM 626 O O . ASP A 1 82 ? -4.846 4.623 15.516 1.00 93.12 82 ASP A O 1
ATOM 630 N N . VAL A 1 83 ? -6.342 3.138 14.725 1.00 91.75 83 VAL A N 1
ATOM 631 C CA . VAL A 1 83 ? -5.400 2.023 14.527 1.00 91.75 83 VAL A CA 1
ATOM 632 C C . VAL A 1 83 ? -4.251 2.431 13.609 1.00 91.75 83 VAL A C 1
ATOM 634 O O . VAL A 1 83 ? -3.082 2.221 13.925 1.00 91.75 83 VAL A O 1
ATOM 637 N N . PHE A 1 84 ? -4.565 3.074 12.481 1.00 92.25 84 PHE A N 1
ATOM 638 C CA . PHE A 1 84 ? -3.532 3.535 11.557 1.00 92.25 84 PHE A CA 1
ATOM 639 C C . PHE A 1 84 ? -2.620 4.584 12.197 1.00 92.25 84 PHE A C 1
ATOM 641 O O . PHE A 1 84 ? -1.404 4.538 12.022 1.00 92.25 84 PHE A O 1
ATOM 648 N N . ARG A 1 85 ? -3.196 5.517 12.965 1.00 93.00 85 ARG A N 1
ATOM 649 C CA . ARG A 1 85 ? -2.433 6.530 13.704 1.00 93.00 85 ARG A CA 1
ATOM 650 C C . ARG A 1 85 ? -1.486 5.900 14.722 1.00 93.00 85 ARG A C 1
ATOM 652 O O . ARG A 1 85 ? -0.340 6.331 14.808 1.00 93.00 85 ARG A O 1
ATOM 659 N N . GLU A 1 86 ? -1.936 4.882 15.448 1.00 90.44 86 GLU A N 1
ATOM 660 C CA . GLU A 1 86 ? -1.102 4.136 16.393 1.00 90.44 86 GLU A CA 1
ATOM 661 C C . GLU A 1 86 ? 0.051 3.415 15.678 1.00 90.44 86 GLU A C 1
ATOM 663 O O . GLU A 1 86 ? 1.205 3.555 16.079 1.00 90.44 86 GLU A O 1
ATOM 668 N N . MET A 1 87 ? -0.220 2.735 14.557 1.00 87.88 87 MET A N 1
ATOM 669 C CA . MET A 1 87 ? 0.820 2.080 13.746 1.00 87.88 87 MET A CA 1
ATOM 670 C C . MET A 1 87 ? 1.892 3.061 13.255 1.00 87.88 87 MET A C 1
ATOM 672 O O . MET A 1 87 ? 3.077 2.720 13.229 1.00 87.88 87 MET A O 1
ATOM 676 N N . VAL A 1 88 ? 1.493 4.282 12.884 1.00 89.19 88 VAL A N 1
ATOM 677 C CA . VAL A 1 88 ? 2.428 5.342 12.477 1.00 89.19 88 VAL A CA 1
ATOM 678 C C . VAL A 1 88 ? 3.294 5.774 13.661 1.00 89.19 88 VAL A C 1
ATOM 680 O O . VAL A 1 88 ? 4.507 5.836 13.514 1.00 89.19 88 VAL A O 1
ATOM 683 N N . GLN A 1 89 ? 2.698 6.008 14.835 1.00 85.38 89 GLN A N 1
ATOM 684 C CA . GLN A 1 89 ? 3.424 6.441 16.038 1.00 85.38 89 GLN A CA 1
ATOM 685 C C . GLN A 1 89 ? 4.437 5.414 16.552 1.00 85.38 89 GLN A C 1
ATOM 687 O O . GLN A 1 89 ? 5.451 5.804 17.118 1.00 85.38 89 GLN A O 1
ATOM 692 N N . VAL A 1 90 ? 4.161 4.119 16.390 1.00 77.81 90 VAL A N 1
ATOM 693 C CA . VAL A 1 90 ? 5.072 3.035 16.806 1.00 77.81 90 VAL A CA 1
ATOM 694 C C . VAL A 1 90 ? 6.224 2.837 15.811 1.00 77.81 90 VAL A C 1
ATOM 696 O O . VAL A 1 90 ? 7.256 2.276 16.174 1.00 77.81 90 VAL A O 1
ATOM 699 N N . SER A 1 91 ? 6.045 3.264 14.557 1.00 65.50 91 SER A N 1
ATOM 700 C CA . SER A 1 91 ? 7.025 3.080 13.477 1.00 65.50 91 SER A CA 1
ATOM 701 C C . SER A 1 91 ? 8.040 4.227 13.336 1.00 65.50 91 SER A C 1
ATOM 703 O O . SER A 1 91 ? 8.998 4.059 12.577 1.00 65.50 91 SER A O 1
ATOM 705 N N . ASP A 1 92 ? 7.821 5.359 14.015 1.00 52.69 92 ASP A N 1
ATOM 706 C CA . ASP A 1 92 ? 8.761 6.492 14.146 1.00 52.69 92 ASP A CA 1
ATOM 707 C C . ASP A 1 92 ? 9.708 6.302 15.351 1.00 52.69 92 ASP A C 1
ATOM 709 O O . ASP A 1 92 ? 10.904 6.663 15.224 1.00 52.69 92 ASP A O 1
#

Sequence (92 aa):
IGIARALYYDPEILVFDEATSSLDNITEQAVMDALHNVGEKKTVIIVAHRITTVKKCDQIFILENGEITGAGGYQDLMNSSDVFREMVQVSD

Nearest PDB structures (foldseek):
  7ocy-assembly1_A  TM=9.332E-01  e=3.223E-07  Enterococcus faecalis
  4m2t-assembly2_B  TM=8.861E-01  e=2.456E-07  Mus musculus
  8jxq-assembly1_A  TM=9.427E-01  e=3.724E-06  Homo sapiens
  8jy4-assembly1_A  TM=9.434E-01  e=4.888E-06  Homo sapiens
  8px9-assembly1_A  TM=8.949E-01  e=2.838E-06  Escherichia coli